Protein AF-A0A6J8D8N9-F1 (afdb_monomer_lite)

pLDDT: mean 71.06, std 18.22, range [30.56, 93.94]

InterPro domains:
  IPR036259 MFS transporter superfamily [G3DSA:1.20.1250.20] (2-160)
  IPR036259 MFS transporter superfamily [SSF103473] (4-136)

Structure (mmCIF, N/CA/C/O backbone):
data_AF-A0A6J8D8N9-F1
#
_entry.id   AF-A0A6J8D8N9-F1
#
loop_
_atom_site.group_PDB
_atom_site.id
_atom_site.type_symbol
_atom_site.label_atom_id
_atom_site.label_alt_id
_atom_site.label_comp_id
_atom_site.label_asym_id
_atom_site.label_entity_id
_atom_site.label_seq_id
_atom_site.pdbx_PDB_ins_code
_atom_site.Cartn_x
_atom_site.Cartn_y
_atom_site.Cartn_z
_atom_site.occupancy
_atom_site.B_iso_or_equiv
_atom_site.auth_seq_id
_atom_site.auth_comp_id
_atom_site.auth_asym_id
_atom_site.auth_atom_id
_atom_site.pdbx_PDB_model_num
ATOM 1 N N . MET A 1 1 ? 9.730 8.447 14.580 1.00 50.59 1 MET A N 1
ATOM 2 C CA . MET A 1 1 ? 8.392 8.013 14.097 1.00 50.59 1 MET A CA 1
ATOM 3 C C . MET A 1 1 ? 7.312 9.046 14.442 1.00 50.59 1 MET A C 1
ATOM 5 O O . MET A 1 1 ? 6.136 8.833 14.174 1.00 50.59 1 MET A O 1
ATOM 9 N N . ASP A 1 2 ? 7.723 10.210 14.947 1.00 61.22 2 ASP A N 1
ATOM 10 C CA . ASP A 1 2 ? 6.869 11.123 15.706 1.00 61.22 2 ASP A CA 1
ATOM 11 C C . ASP A 1 2 ? 6.196 12.171 14.816 1.00 61.22 2 ASP A C 1
ATOM 13 O O . ASP A 1 2 ? 5.030 12.490 15.012 1.00 61.22 2 ASP A O 1
ATOM 17 N N . ILE A 1 3 ? 6.872 12.621 13.754 1.00 68.12 3 ILE A N 1
ATOM 18 C CA . ILE A 1 3 ? 6.318 13.588 12.790 1.00 68.12 3 ILE A CA 1
ATOM 19 C C . ILE A 1 3 ? 5.144 12.976 12.012 1.00 68.12 3 ILE A C 1
ATOM 21 O O . ILE A 1 3 ? 4.104 13.609 11.854 1.00 68.12 3 ILE A O 1
ATOM 25 N N . ILE A 1 4 ? 5.282 11.718 11.580 1.00 65.19 4 ILE A N 1
ATOM 26 C CA . ILE A 1 4 ? 4.234 10.988 10.850 1.00 65.19 4 ILE A CA 1
ATOM 27 C C . ILE A 1 4 ? 3.029 10.740 11.764 1.00 65.19 4 ILE A C 1
ATOM 29 O O . ILE A 1 4 ? 1.892 10.939 11.346 1.00 65.19 4 ILE A O 1
ATOM 33 N N . GLY A 1 5 ? 3.272 10.373 13.027 1.00 61.84 5 GLY A N 1
ATOM 34 C CA . GLY A 1 5 ? 2.216 10.178 14.021 1.00 61.84 5 GLY A CA 1
ATOM 35 C C . GLY A 1 5 ? 1.439 11.461 14.328 1.00 61.84 5 GLY A C 1
ATOM 36 O O . GLY A 1 5 ? 0.212 11.434 14.328 1.00 61.84 5 GLY A O 1
ATOM 37 N N . ILE A 1 6 ? 2.132 12.591 14.517 1.00 67.62 6 ILE A N 1
ATOM 38 C CA . ILE A 1 6 ? 1.512 13.906 14.763 1.00 67.62 6 ILE A CA 1
ATOM 39 C C . ILE A 1 6 ? 0.705 14.368 13.546 1.00 67.62 6 ILE A C 1
ATOM 41 O O . ILE A 1 6 ? -0.417 14.848 13.696 1.00 67.62 6 ILE A O 1
ATOM 45 N N . MET A 1 7 ? 1.239 14.183 12.337 1.00 64.00 7 MET A N 1
ATOM 46 C CA . MET A 1 7 ? 0.555 14.557 11.101 1.00 64.00 7 MET A CA 1
ATOM 47 C C . MET A 1 7 ? -0.709 13.711 10.889 1.00 64.00 7 MET A C 1
ATOM 49 O O . MET A 1 7 ? -1.776 14.255 10.621 1.00 64.00 7 MET A O 1
ATOM 53 N N . VAL A 1 8 ? -0.632 12.393 11.096 1.00 63.84 8 VAL A N 1
ATOM 54 C CA . VAL A 1 8 ? -1.793 11.490 11.020 1.00 63.84 8 VAL A CA 1
ATOM 55 C C . VAL A 1 8 ? -2.826 11.812 12.093 1.00 63.84 8 VAL A C 1
ATOM 57 O O . VAL A 1 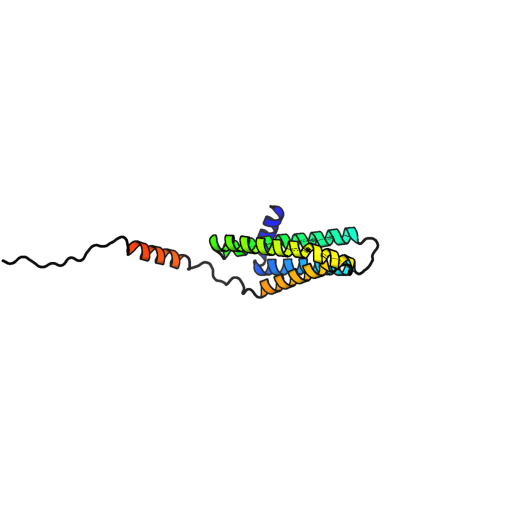8 ? -4.016 11.826 11.793 1.00 63.84 8 VAL A O 1
ATOM 60 N N . TRP A 1 9 ? -2.391 12.102 13.321 1.00 64.06 9 TRP A N 1
ATOM 61 C CA . TRP A 1 9 ? -3.278 12.523 14.402 1.00 64.06 9 TRP A CA 1
ATOM 62 C C . TRP A 1 9 ? -4.019 13.814 14.038 1.00 64.06 9 TRP A C 1
ATOM 64 O O . TRP A 1 9 ? -5.238 13.882 14.175 1.00 64.06 9 TRP A O 1
ATOM 74 N N . TYR A 1 10 ? -3.312 14.797 13.476 1.00 64.75 10 TYR A N 1
ATOM 75 C CA . TYR A 1 10 ? -3.898 16.057 13.024 1.00 64.75 10 TYR A CA 1
ATOM 76 C C . TYR A 1 10 ? -4.898 15.859 11.870 1.00 64.75 10 TYR A C 1
ATOM 78 O O . TYR A 1 10 ? -6.018 16.366 11.925 1.00 64.75 10 TYR A O 1
ATOM 86 N N . LEU A 1 11 ? -4.542 15.058 10.858 1.00 59.59 11 LEU A N 1
ATOM 87 C CA . LEU A 1 11 ? -5.437 14.721 9.745 1.00 59.59 11 LEU A CA 1
ATOM 88 C C . LEU A 1 11 ? -6.681 13.959 10.224 1.00 59.59 11 LEU A C 1
ATOM 90 O O . LEU A 1 11 ? -7.797 14.282 9.815 1.00 59.59 11 LEU A O 1
ATOM 94 N N . ALA A 1 12 ? -6.508 12.979 11.114 1.00 58.47 12 ALA A N 1
ATOM 95 C CA . ALA A 1 12 ? -7.597 12.184 11.678 1.00 58.47 12 ALA A CA 1
ATOM 96 C C . ALA A 1 12 ? -8.604 13.029 12.472 1.00 58.47 12 ALA A C 1
ATOM 98 O O . ALA A 1 12 ? -9.785 12.676 12.507 1.00 58.47 12 ALA A O 1
ATOM 99 N N . ASN A 1 13 ? -8.154 14.140 13.063 1.00 59.53 13 ASN A N 1
ATOM 100 C CA . ASN A 1 13 ? -8.984 15.025 13.875 1.00 59.53 13 ASN A CA 1
ATOM 101 C C . ASN A 1 13 ? -9.851 15.991 13.041 1.00 59.53 13 ASN A C 1
ATOM 103 O O . ASN A 1 13 ? -10.897 16.422 13.516 1.00 59.53 13 ASN A O 1
ATOM 107 N N . CYS A 1 14 ? -9.464 16.310 11.797 1.00 53.84 14 CYS A N 1
ATOM 108 C CA . CYS A 1 14 ? -10.190 17.279 10.956 1.00 53.84 14 CYS A CA 1
ATOM 109 C C . CYS A 1 14 ? -11.274 16.670 10.048 1.00 53.84 14 CYS A C 1
ATOM 111 O O . CYS A 1 14 ? -12.233 17.362 9.718 1.00 53.84 14 CYS A O 1
ATOM 113 N N . LEU A 1 15 ? -11.134 15.415 9.599 1.00 53.22 15 LEU A N 1
ATOM 114 C CA . LEU A 1 15 ? -11.933 14.883 8.473 1.00 53.22 15 LEU A CA 1
ATOM 115 C C . LEU A 1 15 ? -12.604 13.520 8.726 1.00 53.22 15 LEU A C 1
ATOM 117 O O . LEU A 1 15 ? -13.233 12.965 7.830 1.00 53.22 15 LEU A O 1
ATOM 121 N N . GLY A 1 16 ? -12.512 12.981 9.944 1.00 61.28 16 GLY A N 1
ATOM 122 C CA . GLY A 1 16 ? -13.022 11.647 10.263 1.00 61.28 16 GLY A CA 1
ATOM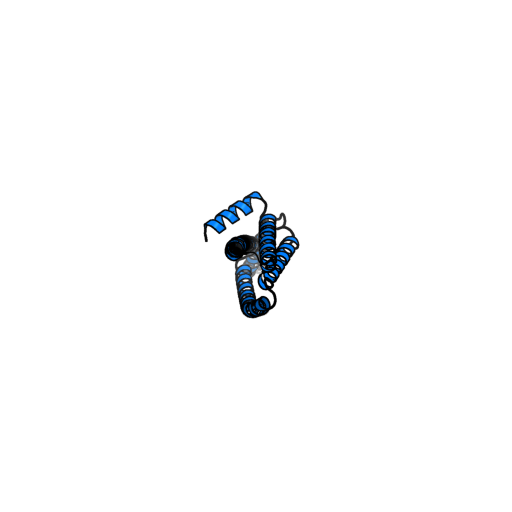 123 C C . GLY A 1 16 ? -12.049 10.535 9.848 1.00 61.28 16 GLY A C 1
ATOM 124 O O . GLY A 1 16 ? -11.517 10.499 8.739 1.00 61.28 16 GLY A O 1
ATOM 125 N N . ARG A 1 17 ? -11.809 9.589 10.766 1.00 64.94 17 ARG A N 1
ATOM 126 C CA . ARG A 1 17 ? -10.729 8.578 10.689 1.00 64.94 17 ARG A CA 1
ATOM 127 C C . ARG A 1 17 ? -10.780 7.624 9.491 1.00 64.94 17 ARG A C 1
ATOM 129 O O . ARG A 1 17 ? -9.743 7.099 9.081 1.00 64.94 17 ARG A O 1
ATOM 136 N N . LYS A 1 18 ? -11.962 7.380 8.924 1.00 68.81 18 LYS A N 1
ATOM 137 C CA . LYS A 1 18 ? -12.122 6.506 7.751 1.00 68.81 18 LYS A CA 1
ATOM 138 C C . LYS A 1 18 ? -11.792 7.221 6.448 1.00 68.81 18 LYS A C 1
ATOM 140 O O . LYS A 1 18 ? -11.078 6.668 5.616 1.00 68.81 18 LYS A O 1
ATOM 145 N N . TRP A 1 19 ? -12.275 8.453 6.301 1.00 69.38 19 TRP A N 1
ATOM 146 C CA . TRP A 1 19 ? -12.052 9.265 5.109 1.00 69.38 19 TRP A CA 1
ATOM 147 C C . TRP A 1 19 ? -10.576 9.592 4.931 1.00 69.38 19 TRP A C 1
ATOM 149 O O . TRP A 1 19 ? -10.064 9.475 3.824 1.00 69.38 19 TRP A O 1
ATOM 159 N N . THR A 1 20 ? -9.853 9.880 6.013 1.00 78.56 20 THR A N 1
ATOM 160 C CA . THR A 1 20 ? -8.402 10.093 5.938 1.00 78.56 20 THR A CA 1
ATOM 161 C C . THR A 1 20 ? -7.656 8.850 5.476 1.00 78.56 20 THR A C 1
ATOM 163 O O . THR A 1 20 ? -6.829 8.935 4.574 1.00 78.56 20 THR A O 1
ATOM 166 N N . THR A 1 21 ? -7.980 7.684 6.033 1.00 78.62 21 THR A N 1
ATOM 167 C CA . THR A 1 21 ? -7.339 6.417 5.653 1.00 78.62 21 THR A CA 1
ATOM 168 C C . THR A 1 21 ? -7.632 6.055 4.193 1.00 78.62 21 THR A C 1
ATOM 170 O O . THR A 1 21 ? -6.725 5.675 3.456 1.00 78.62 21 THR A O 1
ATOM 173 N N . PHE A 1 22 ? -8.878 6.231 3.745 1.00 83.69 22 PHE A N 1
ATOM 174 C CA . PHE A 1 22 ? -9.273 6.003 2.355 1.00 83.69 22 PHE A CA 1
ATOM 175 C C . PHE A 1 22 ? -8.553 6.946 1.382 1.00 83.69 22 PHE A C 1
ATOM 177 O O . PHE A 1 22 ? -7.977 6.490 0.395 1.00 83.69 22 PHE A O 1
ATOM 184 N N . MET A 1 23 ? -8.518 8.246 1.688 1.00 83.56 23 MET A N 1
ATOM 185 C CA . MET A 1 23 ? -7.848 9.247 0.854 1.00 83.56 23 MET A CA 1
ATOM 186 C C . MET A 1 23 ? -6.338 9.000 0.775 1.00 83.56 23 MET A C 1
ATOM 188 O O . MET A 1 23 ? -5.764 9.099 -0.304 1.00 83.56 23 MET A O 1
ATOM 192 N N . LEU A 1 24 ? -5.696 8.608 1.881 1.00 84.38 24 LEU A N 1
ATOM 193 C CA . LEU A 1 24 ? -4.267 8.279 1.898 1.00 84.38 24 LEU A CA 1
ATOM 194 C C . LEU A 1 24 ? -3.937 7.073 1.009 1.00 84.38 24 LEU A C 1
ATOM 196 O O . LEU A 1 24 ? -2.950 7.116 0.275 1.00 84.38 24 LEU A O 1
ATOM 200 N N . PHE A 1 25 ? -4.759 6.017 1.032 1.00 85.88 25 PHE A N 1
ATOM 201 C CA . PHE A 1 25 ? -4.551 4.856 0.161 1.00 85.88 25 PHE A CA 1
ATOM 202 C C . PHE A 1 25 ? -4.861 5.152 -1.308 1.00 85.88 25 PHE A C 1
ATOM 204 O O . PHE A 1 25 ? -4.142 4.662 -2.176 1.00 85.88 25 PHE A O 1
ATOM 211 N N . LEU A 1 26 ? -5.862 5.988 -1.605 1.00 88.88 26 LEU A N 1
ATOM 212 C CA . LEU A 1 26 ? -6.124 6.434 -2.976 1.00 88.88 26 LEU A CA 1
ATOM 213 C C . LEU A 1 26 ? -4.984 7.293 -3.530 1.00 88.88 26 LEU A C 1
ATOM 215 O O . LEU A 1 26 ? -4.514 7.040 -4.637 1.00 88.88 26 LEU A O 1
ATOM 219 N N . ILE A 1 27 ? -4.506 8.275 -2.762 1.00 89.19 27 ILE A N 1
ATOM 220 C CA . ILE A 1 27 ? -3.400 9.147 -3.176 1.00 89.19 27 ILE A CA 1
ATOM 221 C C . ILE A 1 27 ? -2.126 8.312 -3.351 1.00 89.19 27 ILE A C 1
ATOM 223 O O . ILE A 1 27 ? -1.510 8.355 -4.415 1.00 89.19 27 ILE A O 1
ATOM 227 N N . GLY A 1 28 ? -1.777 7.475 -2.368 1.00 88.81 28 GLY A N 1
ATOM 228 C CA . GLY A 1 28 ? -0.609 6.592 -2.435 1.00 88.81 28 GLY A CA 1
ATOM 229 C C . GLY A 1 28 ? -0.672 5.585 -3.589 1.00 88.81 28 GLY A C 1
ATOM 230 O O . GLY A 1 28 ? 0.335 5.369 -4.269 1.00 88.81 28 GLY A O 1
ATOM 231 N N . GLY A 1 29 ? -1.856 5.019 -3.845 1.00 88.94 29 GLY A N 1
ATOM 232 C CA . GLY A 1 29 ? -2.118 4.119 -4.967 1.00 88.94 29 GLY A CA 1
ATOM 233 C C . GLY A 1 29 ? -2.011 4.822 -6.319 1.00 88.94 29 GLY A C 1
AT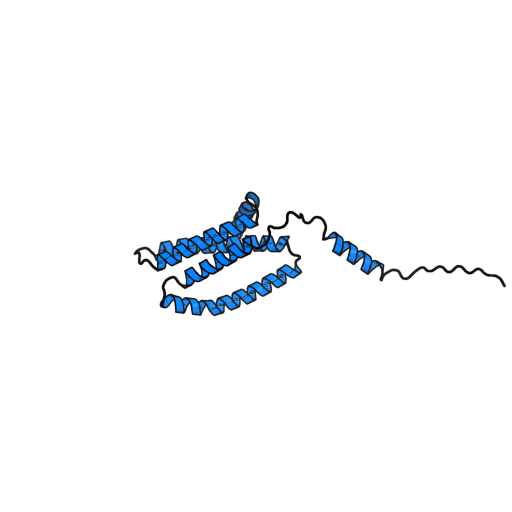OM 234 O O . GLY A 1 29 ? -1.364 4.297 -7.221 1.00 88.94 29 GLY A O 1
ATOM 235 N N . SER A 1 30 ? -2.557 6.036 -6.451 1.00 88.81 30 SER A N 1
ATOM 236 C CA . SER A 1 30 ? -2.444 6.826 -7.684 1.00 88.81 30 SER A CA 1
ATOM 237 C C . SER A 1 30 ? -0.991 7.185 -8.009 1.00 88.81 30 SER A C 1
ATOM 239 O O . SER A 1 30 ? -0.566 7.009 -9.146 1.00 88.81 30 SER A O 1
ATOM 241 N N . MET A 1 31 ? -0.196 7.576 -7.006 1.00 87.31 31 MET A N 1
ATOM 242 C CA . MET A 1 31 ? 1.242 7.825 -7.165 1.00 87.31 31 MET A CA 1
ATOM 243 C C . MET A 1 31 ? 1.990 6.548 -7.578 1.00 87.31 31 MET A C 1
ATOM 245 O O . MET A 1 31 ? 2.868 6.599 -8.434 1.00 87.31 31 MET A O 1
ATOM 249 N N . GLY A 1 32 ? 1.611 5.387 -7.030 1.00 85.81 32 GLY A N 1
ATOM 250 C CA . GLY A 1 32 ? 2.175 4.091 -7.423 1.00 85.81 32 GLY A CA 1
ATOM 251 C C . GLY A 1 32 ? 1.861 3.698 -8.873 1.00 85.81 32 GLY A C 1
ATOM 252 O O . GLY A 1 32 ? 2.741 3.197 -9.569 1.00 85.81 32 GLY A O 1
ATOM 253 N N . ILE A 1 33 ? 0.642 3.977 -9.356 1.00 88.19 33 ILE A N 1
ATOM 254 C CA . ILE A 1 33 ? 0.273 3.785 -10.771 1.00 88.19 33 ILE A CA 1
ATOM 255 C C . ILE A 1 33 ? 1.088 4.714 -11.669 1.00 88.19 33 ILE A C 1
ATOM 257 O O . ILE A 1 33 ? 1.606 4.263 -12.686 1.00 88.19 33 ILE A O 1
ATOM 261 N N . VAL A 1 34 ? 1.228 5.988 -11.294 1.00 87.50 34 VAL A N 1
ATOM 262 C CA . VAL A 1 34 ? 2.018 6.965 -12.057 1.00 87.50 34 VAL A CA 1
ATOM 263 C C . VAL A 1 34 ? 3.464 6.490 -12.205 1.00 87.50 34 VAL A C 1
ATOM 265 O O . VAL A 1 34 ? 3.979 6.485 -13.317 1.00 87.50 34 VAL A O 1
ATOM 268 N N . VAL A 1 35 ? 4.087 5.994 -11.130 1.00 86.31 35 VAL A N 1
ATOM 269 C CA . VAL A 1 35 ? 5.428 5.384 -11.194 1.00 86.31 35 VAL A CA 1
ATOM 270 C C . VAL A 1 35 ? 5.452 4.167 -12.118 1.00 86.31 35 VAL A C 1
ATOM 272 O O . VAL A 1 35 ? 6.370 4.037 -12.924 1.00 86.31 35 VAL A O 1
ATOM 275 N N . GLY A 1 36 ? 4.440 3.299 -12.039 1.00 84.69 36 GLY A N 1
ATOM 276 C CA . GLY A 1 36 ? 4.310 2.149 -12.934 1.00 84.69 36 GLY A CA 1
ATOM 277 C C . GLY A 1 36 ? 4.265 2.555 -14.409 1.00 84.69 36 GLY A C 1
ATOM 278 O O . GLY A 1 36 ? 4.961 1.954 -15.215 1.00 84.69 36 GLY A O 1
ATOM 279 N N . ILE A 1 37 ? 3.513 3.604 -14.756 1.00 83.44 37 ILE A N 1
ATOM 280 C CA . ILE A 1 37 ? 3.408 4.123 -16.130 1.00 83.44 37 ILE A CA 1
ATOM 281 C C . ILE A 1 37 ? 4.713 4.791 -16.576 1.00 83.44 37 ILE A C 1
ATOM 283 O O . ILE A 1 37 ? 5.136 4.588 -17.709 1.00 83.44 37 ILE A O 1
ATOM 287 N N . ILE A 1 38 ? 5.373 5.558 -15.702 1.00 83.62 38 ILE A N 1
ATOM 288 C CA . ILE A 1 38 ? 6.664 6.194 -16.011 1.00 83.62 38 ILE A CA 1
ATOM 289 C C . ILE A 1 38 ? 7.730 5.134 -16.312 1.00 83.62 38 ILE A C 1
ATOM 291 O O . ILE A 1 38 ? 8.527 5.331 -17.216 1.00 83.62 38 ILE A O 1
ATOM 295 N N . GLN A 1 39 ? 7.709 3.985 -15.630 1.00 79.12 39 GLN A N 1
ATOM 296 C CA . GLN A 1 39 ? 8.622 2.873 -15.931 1.00 79.12 39 GLN A CA 1
ATOM 297 C C . GLN A 1 39 ? 8.395 2.262 -17.329 1.00 79.12 39 GLN A C 1
ATOM 299 O O . GLN A 1 39 ? 9.326 1.700 -17.893 1.00 79.12 39 GLN A O 1
ATOM 304 N N . PHE A 1 40 ? 7.196 2.394 -17.913 1.00 76.56 40 PHE A N 1
ATOM 305 C CA . PHE A 1 40 ? 6.913 1.951 -19.287 1.00 76.56 40 PHE A CA 1
ATOM 306 C C . PHE A 1 40 ? 7.336 2.963 -20.362 1.00 76.56 40 PHE A C 1
ATOM 308 O O . PHE A 1 40 ? 7.436 2.594 -21.533 1.00 76.56 40 PHE A O 1
ATOM 315 N N . ILE A 1 41 ? 7.540 4.233 -20.004 1.00 77.56 41 ILE A N 1
ATOM 316 C CA . ILE A 1 41 ? 7.908 5.293 -20.946 1.00 77.56 41 ILE A CA 1
ATOM 317 C C . ILE A 1 41 ? 9.364 5.668 -20.676 1.00 77.56 41 ILE A C 1
ATOM 319 O O . ILE A 1 41 ? 9.675 6.317 -19.682 1.00 77.56 41 ILE A O 1
ATOM 323 N N . ASP A 1 42 ? 10.262 5.270 -21.572 1.00 66.31 42 ASP A N 1
ATOM 324 C CA . ASP A 1 42 ? 11.694 5.524 -21.423 1.00 66.31 42 ASP A CA 1
ATOM 325 C C . ASP A 1 42 ? 12.004 7.028 -21.585 1.00 66.31 42 ASP A C 1
ATOM 327 O O . ASP A 1 42 ? 12.150 7.546 -22.693 1.00 66.31 42 ASP A O 1
ATOM 331 N N . LEU A 1 43 ? 12.027 7.757 -20.463 1.00 67.62 43 LEU A N 1
ATOM 332 C CA . LEU A 1 43 ? 12.469 9.152 -20.364 1.00 67.62 43 LEU A CA 1
ATOM 333 C C . LEU A 1 43 ? 13.861 9.231 -19.721 1.00 67.62 43 LEU A C 1
ATOM 335 O O . LEU A 1 43 ? 14.191 8.470 -18.813 1.00 67.62 43 LEU A O 1
ATOM 339 N N . SER A 1 44 ? 14.653 10.213 -20.159 1.00 65.38 44 SER A N 1
ATOM 340 C CA . SER A 1 44 ? 16.071 10.366 -19.797 1.00 65.38 44 SER A CA 1
ATOM 341 C C . SER A 1 44 ? 16.340 10.705 -18.316 1.00 65.38 44 SER A C 1
ATOM 343 O O . SER A 1 44 ? 17.439 10.432 -17.849 1.00 65.38 44 SER A O 1
ATOM 345 N N . ASP A 1 45 ? 15.356 11.239 -17.576 1.00 73.25 45 ASP A N 1
ATOM 346 C CA . ASP A 1 45 ? 15.449 11.630 -16.149 1.00 73.25 45 ASP A CA 1
ATOM 347 C C . ASP A 1 45 ? 14.496 10.808 -15.249 1.00 73.25 45 ASP A C 1
ATOM 349 O O . ASP A 1 45 ? 13.838 11.321 -14.340 1.00 73.25 45 ASP A O 1
ATOM 353 N N . LYS A 1 46 ? 14.348 9.508 -15.531 1.00 75.56 46 LYS A N 1
ATOM 354 C CA . LYS A 1 46 ? 13.358 8.651 -14.853 1.00 75.56 46 LYS A CA 1
ATOM 355 C C . LYS A 1 46 ? 13.674 8.352 -13.384 1.00 75.56 46 LYS A C 1
ATOM 357 O O . LYS A 1 46 ? 12.753 8.322 -12.571 1.00 75.56 46 LYS A O 1
ATOM 362 N N . ASP A 1 47 ? 14.941 8.170 -13.015 1.00 81.31 47 ASP A N 1
ATOM 363 C CA . ASP A 1 47 ? 15.305 7.605 -11.704 1.00 81.31 47 ASP A CA 1
ATOM 364 C C . ASP A 1 47 ? 15.009 8.544 -10.525 1.00 81.31 47 ASP A C 1
ATOM 366 O O . ASP A 1 47 ? 14.499 8.108 -9.489 1.00 81.31 47 ASP A O 1
ATOM 370 N N . GLU A 1 48 ? 15.277 9.843 -10.677 1.00 84.81 48 GLU A N 1
ATOM 371 C CA . GLU A 1 48 ? 15.035 10.827 -9.615 1.00 84.81 48 GLU A CA 1
ATOM 372 C C . GLU A 1 48 ? 13.533 11.032 -9.377 1.00 84.81 48 GLU A C 1
ATOM 374 O O . GLU A 1 48 ? 13.063 11.005 -8.234 1.00 84.81 48 GLU A O 1
ATOM 379 N N . LEU A 1 49 ? 12.759 11.140 -10.462 1.00 83.81 49 LEU A N 1
ATOM 380 C CA . LEU A 1 49 ? 11.303 11.255 -10.409 1.00 83.81 49 LEU A CA 1
ATOM 381 C C . LEU A 1 49 ? 10.672 9.993 -9.811 1.00 83.81 49 LEU A C 1
ATOM 383 O O . LEU A 1 49 ? 9.859 10.087 -8.889 1.00 83.81 49 LEU A O 1
ATOM 387 N N . VAL A 1 50 ? 11.075 8.807 -10.278 1.00 85.94 50 VAL A N 1
ATOM 388 C CA . VAL A 1 50 ? 10.587 7.521 -9.759 1.00 85.94 50 VAL A CA 1
ATOM 389 C C . VAL A 1 50 ? 10.875 7.397 -8.268 1.00 85.94 50 VAL A C 1
ATOM 391 O O . VAL A 1 50 ? 9.977 7.026 -7.512 1.00 85.94 50 VAL A O 1
ATOM 394 N N . ASN A 1 51 ? 12.079 7.749 -7.813 1.00 87.69 51 ASN A N 1
ATOM 395 C CA . ASN A 1 51 ? 12.422 7.674 -6.397 1.00 87.69 51 ASN A CA 1
ATOM 396 C C . ASN A 1 51 ? 11.598 8.663 -5.552 1.00 87.69 51 ASN A C 1
ATOM 398 O O . ASN A 1 51 ? 11.076 8.288 -4.499 1.00 87.69 51 ASN A O 1
ATOM 402 N N . GLY A 1 52 ? 11.405 9.897 -6.030 1.00 89.62 52 GLY A N 1
ATOM 403 C CA . GLY A 1 52 ? 10.570 10.898 -5.363 1.00 89.62 52 GLY A CA 1
ATOM 404 C C . GLY A 1 52 ? 9.117 10.440 -5.194 1.00 89.62 52 GLY A C 1
ATOM 405 O O . GLY A 1 52 ? 8.578 10.444 -4.083 1.00 89.62 52 GLY A O 1
ATOM 406 N N . PHE A 1 53 ? 8.494 9.963 -6.274 1.00 87.75 53 PHE A N 1
ATOM 407 C CA . PHE A 1 53 ? 7.116 9.466 -6.242 1.00 87.75 53 PHE A CA 1
ATOM 408 C C . PHE A 1 53 ? 6.971 8.146 -5.465 1.00 87.75 53 PHE A C 1
ATOM 410 O O . PHE A 1 53 ? 5.994 7.964 -4.732 1.00 87.75 53 PHE A O 1
ATOM 417 N N . ALA A 1 54 ? 7.949 7.240 -5.550 1.00 88.50 54 ALA A N 1
ATOM 418 C CA . ALA A 1 54 ? 7.958 5.999 -4.775 1.00 88.50 54 ALA A CA 1
ATOM 419 C C . ALA A 1 54 ? 8.048 6.276 -3.267 1.00 88.50 54 ALA A C 1
ATOM 421 O O . ALA A 1 54 ? 7.330 5.659 -2.473 1.00 88.50 54 ALA A O 1
ATOM 422 N N . LEU A 1 55 ? 8.878 7.241 -2.860 1.00 90.44 55 LEU A N 1
ATOM 423 C CA . LEU A 1 55 ? 8.958 7.689 -1.471 1.00 90.44 55 LEU A CA 1
ATOM 424 C C . LEU A 1 55 ? 7.646 8.331 -1.016 1.00 90.44 55 LEU A C 1
ATOM 426 O O . LEU A 1 55 ? 7.160 7.995 0.064 1.00 90.44 55 LEU A O 1
ATOM 430 N N . ALA A 1 56 ? 7.030 9.179 -1.843 1.00 89.62 56 ALA A N 1
ATOM 431 C CA . ALA A 1 56 ? 5.727 9.767 -1.537 1.00 89.62 56 ALA A CA 1
ATOM 432 C C . ALA A 1 56 ? 4.649 8.690 -1.304 1.00 89.62 56 ALA A C 1
ATOM 434 O O . ALA A 1 56 ? 3.915 8.749 -0.312 1.00 89.62 56 ALA A O 1
ATOM 435 N N . SER A 1 57 ? 4.602 7.654 -2.151 1.00 88.94 57 SER A N 1
ATOM 436 C CA . SER A 1 57 ? 3.697 6.512 -1.968 1.00 88.94 57 SER A CA 1
ATOM 437 C C . SER A 1 57 ? 3.992 5.760 -0.662 1.00 88.94 57 SER A C 1
ATOM 439 O O . SER A 1 57 ? 3.088 5.562 0.153 1.00 88.94 57 SER A O 1
ATOM 441 N N . LYS A 1 58 ? 5.264 5.440 -0.375 1.00 87.38 58 LYS A N 1
ATOM 442 C CA . LYS A 1 58 ? 5.692 4.771 0.871 1.00 87.38 58 LYS A CA 1
ATOM 443 C C . LYS A 1 58 ? 5.286 5.549 2.129 1.00 87.38 58 LYS A C 1
ATOM 445 O O . LYS A 1 58 ? 4.878 4.943 3.124 1.00 87.38 58 LYS A O 1
ATOM 450 N N . LEU A 1 59 ? 5.372 6.880 2.095 1.00 87.31 59 LEU A N 1
ATOM 451 C CA . LEU A 1 59 ? 4.938 7.747 3.194 1.00 87.31 59 LEU A CA 1
ATOM 452 C C . LEU A 1 59 ? 3.418 7.713 3.390 1.00 87.31 59 LEU A C 1
ATOM 454 O O . LEU A 1 59 ? 2.959 7.662 4.535 1.00 87.31 59 LEU A O 1
ATOM 458 N N . CYS A 1 60 ? 2.645 7.668 2.302 1.00 87.06 60 CYS A N 1
ATOM 459 C CA . CYS A 1 60 ? 1.191 7.504 2.364 1.00 87.06 60 CYS A CA 1
ATOM 460 C C . CYS A 1 60 ? 0.809 6.152 2.986 1.00 87.06 60 CYS A C 1
ATOM 462 O O . CYS A 1 60 ? -0.022 6.114 3.893 1.00 87.06 60 CYS A O 1
ATOM 464 N N . VAL A 1 61 ? 1.470 5.057 2.581 1.00 85.75 61 VAL A N 1
ATOM 465 C CA . VAL A 1 61 ? 1.252 3.712 3.154 1.00 85.75 61 VAL A CA 1
ATOM 466 C C . VAL A 1 61 ? 1.548 3.693 4.652 1.00 85.75 61 VAL A C 1
ATOM 468 O O . VAL A 1 61 ? 0.744 3.201 5.440 1.00 85.75 61 VAL A O 1
ATOM 471 N N . SER A 1 62 ? 2.694 4.248 5.054 1.00 85.06 62 SER A N 1
ATOM 472 C CA . SER A 1 62 ? 3.126 4.303 6.456 1.00 85.06 62 SER A CA 1
ATOM 473 C C . SER A 1 62 ? 2.158 5.113 7.330 1.00 85.06 62 SER A C 1
ATOM 475 O O . SER A 1 62 ? 1.791 4.708 8.438 1.00 85.06 62 SER A O 1
ATOM 477 N N . SER A 1 63 ? 1.684 6.240 6.799 1.00 82.56 63 SER A N 1
ATOM 478 C CA . SER A 1 63 ? 0.674 7.078 7.447 1.00 82.56 63 SER A CA 1
ATOM 479 C C . SER A 1 63 ? -0.662 6.339 7.589 1.00 82.56 63 SER A C 1
ATOM 481 O O . SER A 1 63 ? -1.241 6.315 8.676 1.00 82.56 63 SER A O 1
ATOM 483 N N . GLY A 1 64 ? -1.119 5.666 6.527 1.00 82.31 64 GLY A N 1
ATOM 484 C CA . GLY A 1 64 ? -2.340 4.854 6.537 1.00 82.31 64 GLY A CA 1
ATOM 485 C C . GLY A 1 64 ? -2.264 3.680 7.517 1.00 82.31 64 GLY A C 1
ATOM 486 O O . GLY A 1 64 ? -3.210 3.437 8.265 1.00 82.31 64 GLY A O 1
ATOM 487 N N . TRP A 1 65 ? -1.113 3.006 7.593 1.00 81.31 65 TRP A N 1
ATOM 488 C CA . TRP A 1 65 ? -0.852 1.960 8.584 1.00 81.31 65 TRP A CA 1
ATOM 489 C C . TRP A 1 65 ? -0.997 2.485 10.016 1.00 81.31 65 TRP A C 1
ATOM 491 O O . TRP A 1 65 ? -1.675 1.879 10.843 1.00 81.31 65 TRP A O 1
ATOM 501 N N . SER A 1 66 ? -0.418 3.652 10.300 1.00 80.31 66 SER A N 1
ATOM 502 C CA . SER A 1 66 ? -0.512 4.287 11.619 1.00 80.31 66 SER A CA 1
ATOM 503 C C . SER A 1 66 ? -1.961 4.644 11.981 1.00 80.31 66 SER A C 1
ATOM 505 O O . SER A 1 66 ? -2.403 4.378 13.099 1.00 80.31 66 SER A O 1
ATOM 507 N N . ALA A 1 67 ? -2.737 5.171 11.028 1.00 77.12 67 ALA A N 1
ATOM 508 C CA . ALA A 1 67 ? -4.158 5.465 11.224 1.00 77.12 67 ALA A CA 1
ATOM 509 C C . ALA A 1 67 ? -4.986 4.196 11.513 1.00 77.12 67 ALA A C 1
ATOM 511 O O . ALA A 1 67 ? -5.808 4.185 12.433 1.00 77.12 67 ALA A O 1
ATOM 512 N N . LEU A 1 68 ? -4.728 3.103 10.785 1.00 76.88 68 LEU A N 1
ATOM 513 C CA . LEU A 1 68 ? -5.362 1.797 11.010 1.00 76.88 68 LEU A CA 1
ATOM 514 C C . LEU A 1 68 ? -5.019 1.204 12.382 1.00 76.88 68 LEU A C 1
ATOM 516 O O . LEU A 1 68 ? -5.873 0.590 13.026 1.00 76.88 68 LEU A O 1
ATOM 520 N N . MET A 1 69 ? -3.788 1.399 12.856 1.00 75.00 69 MET A N 1
ATOM 521 C CA . MET A 1 69 ? -3.367 0.957 14.188 1.00 75.00 69 MET A CA 1
ATOM 522 C C . MET A 1 69 ? -4.140 1.692 15.284 1.00 75.00 69 MET A C 1
ATOM 524 O O . MET A 1 69 ? -4.639 1.054 16.212 1.00 75.00 69 MET A O 1
ATOM 528 N N . ILE A 1 70 ? -4.307 3.012 15.143 1.00 75.19 70 ILE A N 1
ATOM 529 C CA . ILE A 1 70 ? -5.130 3.825 16.049 1.00 75.19 70 ILE A CA 1
ATOM 530 C C . ILE A 1 70 ? -6.590 3.351 15.991 1.00 75.19 70 ILE A C 1
ATOM 532 O O . ILE A 1 70 ? -7.207 3.138 17.035 1.00 75.19 70 ILE A O 1
ATOM 536 N N . LEU A 1 71 ? -7.121 3.080 14.791 1.00 70.75 71 LEU A N 1
ATOM 537 C CA . LEU A 1 71 ? -8.455 2.497 14.595 1.00 70.75 71 LEU A CA 1
ATOM 538 C C . LEU A 1 71 ? -8.665 1.187 15.343 1.00 70.75 71 LEU A C 1
ATOM 540 O O . LEU A 1 71 ? -9.623 1.033 16.099 1.00 70.75 71 LEU A O 1
ATOM 544 N N . THR A 1 72 ? -7.713 0.280 15.195 1.00 71.88 72 THR A N 1
ATOM 545 C CA . THR A 1 72 ? -7.731 -1.019 15.860 1.00 71.88 72 THR A CA 1
ATOM 546 C C . THR A 1 72 ? -7.634 -0.870 17.377 1.00 71.88 72 THR A C 1
ATOM 548 O O . THR A 1 72 ? -8.292 -1.599 18.115 1.00 71.88 72 THR A O 1
ATOM 551 N N . SER A 1 73 ? -6.829 0.080 17.859 1.00 70.25 73 SER A N 1
ATOM 552 C CA . SER A 1 73 ? -6.607 0.283 19.291 1.00 70.25 73 SER A CA 1
ATOM 553 C C . SER A 1 73 ? -7.821 0.834 20.039 1.00 70.25 73 SER A C 1
ATOM 555 O O . SER A 1 73 ? -7.967 0.543 21.223 1.00 70.25 73 SER A O 1
ATOM 557 N N . GLU A 1 74 ? -8.685 1.578 19.349 1.00 71.00 74 GLU A N 1
ATOM 558 C CA . GLU A 1 74 ? -9.908 2.142 19.923 1.00 71.00 74 GLU A CA 1
ATOM 559 C C . GLU A 1 74 ? -11.107 1.197 19.813 1.00 71.00 74 GLU A C 1
ATOM 561 O O . GLU A 1 74 ? -11.994 1.239 20.661 1.00 71.00 74 GLU A O 1
ATOM 566 N N . LEU A 1 75 ? -11.142 0.347 18.782 1.00 62.75 75 LEU A N 1
ATOM 567 C CA . LEU A 1 75 ? -12.263 -0.564 18.548 1.00 62.75 75 LEU A CA 1
ATOM 568 C C . LEU A 1 75 ? -12.121 -1.889 19.311 1.00 62.75 75 LEU A C 1
ATOM 570 O O . LEU A 1 75 ? -13.126 -2.518 19.636 1.00 62.75 75 LEU A O 1
ATOM 574 N N . TYR A 1 76 ? -10.889 -2.319 19.605 1.00 60.50 76 TYR A N 1
ATOM 575 C CA . TYR A 1 76 ? -10.633 -3.659 20.126 1.00 60.50 76 TYR A CA 1
ATOM 576 C C . TYR A 1 76 ? -9.838 -3.686 21.447 1.00 60.50 76 TYR A C 1
ATOM 578 O O . TYR A 1 76 ? -8.804 -3.013 21.573 1.00 60.50 76 TYR A O 1
ATOM 586 N N . PRO A 1 77 ? -10.245 -4.537 22.418 1.00 61.22 77 PRO A N 1
ATOM 587 C CA . PRO A 1 77 ? -9.482 -4.782 23.638 1.00 61.22 77 PRO A CA 1
ATOM 588 C C . PRO A 1 77 ? -8.130 -5.440 23.321 1.00 61.22 77 PRO A C 1
ATOM 590 O O . PRO A 1 77 ? -7.946 -6.094 22.292 1.00 61.22 77 PRO A O 1
ATOM 593 N N . THR A 1 78 ? -7.170 -5.287 24.234 1.00 71.25 78 THR A N 1
ATOM 594 C CA . THR A 1 78 ? -5.736 -5.598 24.067 1.00 71.25 78 THR A CA 1
ATOM 595 C C . THR A 1 78 ? -5.441 -7.001 23.513 1.00 71.25 78 THR A C 1
ATOM 597 O O . THR A 1 78 ? -4.455 -7.183 22.802 1.00 71.25 78 THR A O 1
ATOM 600 N N . VAL A 1 79 ? -6.312 -7.980 23.781 1.00 69.44 79 VAL A N 1
ATOM 601 C CA . VAL A 1 79 ? -6.171 -9.375 23.325 1.00 69.44 79 VAL A CA 1
ATOM 602 C C . VAL A 1 79 ? -6.322 -9.507 21.805 1.00 69.44 79 VAL A C 1
ATOM 604 O O . VAL A 1 79 ? -5.491 -10.137 21.155 1.00 69.44 79 VAL A O 1
ATOM 607 N N . VAL A 1 80 ? -7.333 -8.867 21.213 1.00 72.50 80 VAL A N 1
ATOM 608 C CA . VAL A 1 80 ? -7.600 -8.950 19.764 1.00 72.50 80 VAL A CA 1
ATOM 609 C C . VAL A 1 80 ? -6.514 -8.220 18.974 1.00 72.50 80 VAL A C 1
ATOM 611 O O . VAL A 1 80 ? -6.082 -8.678 17.917 1.00 72.50 80 VAL A O 1
ATOM 614 N N . ARG A 1 81 ? -5.994 -7.123 19.534 1.00 78.25 81 ARG A N 1
ATOM 615 C CA . ARG A 1 81 ? -4.877 -6.370 18.955 1.00 78.25 81 ARG A CA 1
ATOM 616 C C . ARG A 1 81 ? -3.620 -7.231 18.806 1.00 78.25 81 ARG A C 1
ATOM 618 O O . ARG A 1 81 ? -2.989 -7.206 17.753 1.00 78.25 81 ARG A O 1
ATOM 625 N N . ASN A 1 82 ? -3.276 -8.012 19.831 1.00 82.12 82 ASN A N 1
ATOM 626 C CA . ASN A 1 82 ? -2.071 -8.844 19.821 1.00 82.12 82 ASN A CA 1
ATOM 627 C C . ASN A 1 82 ? -2.151 -9.962 18.764 1.00 82.12 82 ASN A C 1
ATOM 629 O O . ASN A 1 82 ? -1.181 -10.225 18.055 1.00 82.12 82 ASN A O 1
ATOM 633 N N . ILE A 1 83 ? -3.334 -10.564 18.600 1.00 85.38 83 ILE A N 1
ATOM 634 C CA . ILE A 1 83 ? -3.596 -11.568 17.557 1.00 85.38 83 ILE A CA 1
ATOM 635 C C . ILE A 1 83 ? -3.504 -10.934 16.161 1.00 85.38 83 ILE A C 1
ATOM 637 O O . ILE A 1 83 ? -2.863 -11.498 15.275 1.00 85.38 83 ILE A O 1
ATOM 641 N N . GLY A 1 84 ? -4.066 -9.734 15.976 1.00 83.75 84 GLY A N 1
ATOM 642 C CA . GLY A 1 84 ? -3.974 -8.987 14.717 1.00 83.75 84 GLY A CA 1
ATOM 643 C C . GLY A 1 84 ? -2.529 -8.704 14.294 1.00 83.75 84 GLY A C 1
ATOM 644 O O . GLY A 1 84 ? -2.165 -8.948 13.144 1.00 83.75 84 GLY A O 1
ATOM 645 N N . TYR A 1 85 ? -1.670 -8.280 15.228 1.00 84.25 85 TYR A N 1
ATOM 646 C CA . TYR A 1 85 ? -0.233 -8.130 14.963 1.00 84.25 85 TYR A CA 1
ATOM 647 C C . TYR A 1 85 ? 0.444 -9.454 14.587 1.00 84.25 85 TYR A C 1
ATOM 649 O O . TYR A 1 85 ? 1.314 -9.467 13.714 1.00 84.25 85 TYR A O 1
ATOM 657 N N . GLY A 1 86 ? 0.053 -10.568 15.212 1.00 89.06 86 GLY A N 1
ATOM 658 C CA . GLY A 1 86 ? 0.553 -11.901 14.868 1.00 89.06 86 GLY A CA 1
ATOM 659 C C . GLY A 1 86 ? 0.208 -12.305 13.431 1.00 89.06 86 GLY A C 1
ATOM 660 O O . GLY A 1 86 ? 1.098 -12.683 12.667 1.00 89.06 86 GLY A O 1
ATOM 661 N N . ILE A 1 87 ? -1.059 -12.147 13.034 1.00 88.44 87 ILE A N 1
ATOM 662 C CA . ILE A 1 87 ? -1.530 -12.440 11.669 1.00 88.44 87 ILE A CA 1
ATOM 663 C C . ILE A 1 87 ? -0.838 -11.525 10.658 1.00 88.44 87 ILE A C 1
ATOM 665 O O . ILE A 1 87 ? -0.346 -12.004 9.638 1.00 88.44 87 ILE A O 1
ATOM 669 N N . ASN A 1 88 ? -0.719 -10.230 10.957 1.00 86.44 88 ASN A N 1
ATOM 670 C CA . ASN A 1 88 ? -0.008 -9.297 10.090 1.00 86.44 88 ASN A CA 1
ATOM 671 C C . ASN A 1 88 ? 1.445 -9.729 9.839 1.00 86.44 88 ASN A C 1
ATOM 673 O O . ASN A 1 88 ? 1.904 -9.695 8.703 1.00 86.44 88 ASN A O 1
ATOM 677 N N . ASN A 1 89 ? 2.165 -10.185 10.869 1.00 89.62 89 ASN A N 1
ATOM 678 C CA . ASN A 1 89 ? 3.530 -10.688 10.699 1.00 89.62 89 ASN A CA 1
ATOM 679 C C . ASN A 1 89 ? 3.589 -11.956 9.831 1.00 89.62 89 ASN A C 1
ATOM 681 O O . ASN A 1 89 ? 4.508 -12.108 9.024 1.00 89.62 89 ASN A O 1
ATOM 685 N N . ALA A 1 90 ? 2.612 -12.857 9.960 1.00 93.94 90 ALA A N 1
ATOM 686 C CA . ALA A 1 90 ? 2.519 -14.040 9.105 1.00 93.94 90 ALA A CA 1
ATOM 687 C C . ALA A 1 90 ? 2.263 -13.666 7.631 1.00 93.94 90 ALA A C 1
ATOM 689 O O . ALA A 1 90 ? 2.922 -14.192 6.728 1.00 93.94 90 ALA A O 1
ATOM 690 N N . VAL A 1 91 ? 1.371 -12.700 7.383 1.00 90.88 91 VAL A N 1
ATOM 691 C CA . VAL A 1 91 ? 1.103 -12.163 6.039 1.00 90.88 91 VAL A CA 1
ATOM 692 C C . VAL A 1 91 ? 2.328 -11.429 5.489 1.00 90.88 91 VAL A C 1
ATOM 694 O O . VAL A 1 91 ? 2.693 -11.645 4.337 1.00 90.88 91 VAL A O 1
ATOM 697 N N . ALA A 1 92 ? 3.028 -10.639 6.308 1.00 88.50 92 ALA A N 1
ATOM 698 C CA . ALA A 1 92 ? 4.250 -9.941 5.910 1.00 88.50 92 ALA A CA 1
ATOM 699 C C . ALA A 1 92 ? 5.357 -10.916 5.480 1.00 88.50 92 ALA A C 1
ATOM 701 O O . ALA A 1 92 ? 6.016 -10.688 4.466 1.00 88.50 92 ALA A O 1
ATOM 702 N N . ARG A 1 93 ? 5.527 -12.039 6.193 1.00 91.81 93 ARG A N 1
ATOM 703 C CA . ARG A 1 93 ? 6.448 -13.105 5.763 1.00 91.81 93 ARG A CA 1
ATOM 704 C C . ARG A 1 93 ? 6.033 -13.739 4.442 1.00 91.81 93 ARG A C 1
ATOM 706 O O . ARG A 1 93 ? 6.888 -13.969 3.595 1.00 91.81 93 ARG A O 1
ATOM 713 N N . SER A 1 94 ? 4.740 -13.986 4.258 1.00 92.62 94 SER A N 1
ATOM 714 C CA . SER A 1 94 ? 4.220 -14.519 2.995 1.00 92.62 94 SER A CA 1
ATOM 715 C C . SER A 1 94 ? 4.487 -13.541 1.842 1.00 92.62 94 SER A C 1
ATOM 717 O O . SER A 1 94 ? 4.970 -13.943 0.790 1.00 92.62 94 SER A O 1
ATOM 719 N N . GLY A 1 95 ? 4.292 -12.238 2.069 1.00 87.62 95 GLY A N 1
ATOM 720 C CA . GLY A 1 95 ? 4.646 -11.188 1.112 1.00 87.62 95 GLY A CA 1
ATOM 721 C C . GLY A 1 95 ? 6.144 -11.141 0.797 1.00 87.62 95 GLY A C 1
ATOM 722 O O . GLY A 1 95 ? 6.521 -11.016 -0.364 1.00 87.62 95 GLY A O 1
ATOM 723 N N . ALA A 1 96 ? 7.008 -11.325 1.799 1.00 89.38 96 ALA A N 1
ATOM 724 C CA . ALA A 1 96 ? 8.457 -11.382 1.597 1.00 89.38 96 ALA A CA 1
ATOM 725 C C . ALA A 1 96 ? 8.900 -12.591 0.751 1.00 89.38 96 ALA A C 1
ATOM 727 O O . ALA A 1 96 ? 9.869 -12.483 0.005 1.00 89.38 96 ALA A O 1
ATOM 728 N N . MET A 1 97 ? 8.183 -13.720 0.816 1.00 92.69 97 MET A N 1
ATOM 729 C CA . MET A 1 97 ? 8.426 -14.872 -0.066 1.00 92.69 97 MET A CA 1
ATOM 730 C C . MET A 1 97 ? 8.010 -14.599 -1.518 1.00 92.69 97 MET A C 1
ATOM 732 O O . MET A 1 97 ? 8.650 -15.093 -2.444 1.00 92.69 97 MET A O 1
ATOM 736 N N . VAL A 1 98 ? 6.964 -13.793 -1.724 1.00 89.31 98 VAL A N 1
ATOM 737 C CA . VAL A 1 98 ? 6.481 -13.395 -3.058 1.00 89.31 98 VAL A CA 1
ATOM 738 C C . VAL A 1 98 ? 7.332 -12.268 -3.663 1.00 89.31 98 VAL A C 1
ATOM 740 O O . VAL A 1 98 ? 7.455 -12.177 -4.882 1.00 89.31 98 VAL A O 1
ATOM 743 N N . ALA A 1 99 ? 7.981 -11.445 -2.835 1.00 86.88 99 ALA A N 1
ATOM 744 C CA . ALA A 1 99 ? 8.818 -10.326 -3.272 1.00 86.88 99 ALA A CA 1
ATOM 745 C C . ALA A 1 99 ? 9.871 -10.684 -4.348 1.00 86.88 99 ALA A C 1
ATOM 747 O O . ALA A 1 99 ? 9.881 -10.013 -5.381 1.00 86.88 99 ALA A O 1
ATOM 748 N N . PRO A 1 100 ? 10.718 -11.727 -4.202 1.00 89.12 100 PRO A N 1
ATOM 749 C CA . PRO A 1 100 ? 11.693 -12.068 -5.239 1.00 89.12 100 PRO A CA 1
ATOM 750 C C . PRO A 1 100 ? 11.033 -12.505 -6.553 1.00 89.12 100 PRO A C 1
ATOM 752 O O . PRO A 1 100 ? 11.547 -12.188 -7.618 1.00 89.12 100 PRO A O 1
ATOM 755 N N . GLN A 1 101 ? 9.876 -13.177 -6.503 1.00 86.88 101 GLN A N 1
ATOM 756 C CA . GLN A 1 101 ? 9.143 -13.583 -7.709 1.00 86.88 101 GLN A CA 1
ATOM 757 C C . GLN A 1 101 ? 8.662 -12.369 -8.513 1.00 86.88 101 GLN A C 1
ATOM 759 O O . GLN A 1 101 ? 8.746 -12.369 -9.739 1.00 86.88 101 GLN A O 1
ATOM 764 N N . LEU A 1 102 ? 8.206 -11.316 -7.827 1.00 85.12 102 LEU A N 1
ATOM 765 C CA . LEU A 1 102 ? 7.824 -10.056 -8.468 1.00 85.12 102 LEU A CA 1
ATOM 766 C C . LEU A 1 102 ? 9.027 -9.350 -9.104 1.00 85.12 102 LEU A C 1
ATOM 768 O O . LEU A 1 102 ? 8.907 -8.849 -10.218 1.00 85.12 102 LEU A O 1
ATOM 772 N N . VAL A 1 103 ? 10.194 -9.366 -8.451 1.00 84.69 103 VAL A N 1
ATOM 773 C CA . VAL A 1 103 ? 11.427 -8.781 -9.009 1.00 84.69 103 VAL A CA 1
ATOM 774 C C . VAL A 1 103 ? 11.851 -9.503 -10.293 1.00 84.69 103 VAL A C 1
ATOM 776 O O . VAL A 1 103 ? 12.059 -8.847 -11.311 1.00 84.69 103 VAL A O 1
ATOM 779 N N . PHE A 1 104 ? 11.871 -10.839 -10.296 1.00 85.06 104 PHE A N 1
ATOM 780 C CA . PHE A 1 104 ? 12.152 -11.618 -11.512 1.00 85.06 104 PHE A CA 1
ATOM 781 C C . PHE A 1 104 ? 11.136 -11.361 -12.631 1.00 85.06 104 PHE A C 1
ATOM 783 O O . PHE A 1 104 ? 11.484 -11.353 -13.810 1.00 85.06 104 PHE A O 1
ATOM 790 N N . ALA A 1 105 ? 9.866 -11.149 -12.287 1.00 81.50 105 ALA A N 1
ATOM 791 C CA . ALA A 1 105 ? 8.851 -10.796 -13.271 1.00 81.50 105 ALA A CA 1
ATOM 792 C C . ALA A 1 105 ? 9.043 -9.367 -13.813 1.00 81.50 105 ALA A C 1
ATOM 794 O O . ALA A 1 105 ? 8.787 -9.133 -14.994 1.00 81.50 105 ALA A O 1
ATOM 795 N N . SER A 1 106 ? 9.539 -8.435 -12.990 1.00 79.44 106 SER A N 1
ATOM 796 C CA . SER A 1 106 ? 9.827 -7.066 -13.428 1.00 79.44 106 SER A CA 1
ATOM 797 C C . SER A 1 106 ? 11.007 -6.952 -14.390 1.00 79.44 106 SER A C 1
ATOM 799 O O . SER A 1 106 ? 11.017 -6.031 -15.189 1.00 79.44 106 SER A O 1
ATOM 801 N N . GLU A 1 107 ? 11.937 -7.914 -14.400 1.00 78.62 107 GLU A N 1
ATOM 802 C CA . GLU A 1 107 ? 12.994 -7.977 -15.427 1.00 78.62 107 GLU A CA 1
ATOM 803 C C . GLU A 1 107 ? 12.443 -8.285 -16.830 1.00 78.62 107 GLU A C 1
ATOM 805 O O . GLU A 1 107 ? 13.091 -7.992 -17.831 1.00 78.62 107 GLU A O 1
ATOM 810 N N . LYS A 1 108 ? 11.258 -8.908 -16.923 1.00 78.62 108 LYS A N 1
ATOM 811 C CA . LYS A 1 108 ? 10.592 -9.197 -18.205 1.00 78.62 108 LYS A CA 1
ATOM 812 C C . LYS A 1 108 ? 9.574 -8.134 -18.604 1.00 78.62 108 LYS A C 1
ATOM 814 O O . LYS A 1 108 ? 9.298 -7.986 -19.791 1.00 78.62 108 LYS A O 1
ATOM 819 N N . ILE A 1 109 ? 8.957 -7.478 -17.623 1.00 77.81 109 ILE A N 1
ATOM 820 C CA . ILE A 1 109 ? 7.934 -6.451 -17.815 1.00 77.81 109 ILE A CA 1
ATOM 821 C C . ILE A 1 109 ? 8.247 -5.307 -16.854 1.00 77.81 109 ILE A C 1
ATOM 823 O O . ILE A 1 109 ? 7.955 -5.397 -15.656 1.00 77.81 109 ILE A O 1
ATOM 827 N N . ASP A 1 110 ? 8.809 -4.227 -17.389 1.00 76.94 110 ASP A N 1
ATOM 828 C CA . ASP A 1 110 ? 9.129 -3.038 -16.608 1.00 76.94 110 ASP A CA 1
ATOM 829 C C . ASP A 1 110 ? 7.880 -2.517 -15.877 1.00 76.94 110 ASP A C 1
ATOM 831 O O . ASP A 1 110 ? 6.767 -2.516 -16.400 1.00 76.94 110 ASP A O 1
ATOM 835 N N . GLY A 1 111 ? 8.031 -2.133 -14.608 1.00 74.50 111 GLY A N 1
ATOM 836 C CA . GLY A 1 111 ? 6.932 -1.557 -13.822 1.00 74.50 111 GLY A CA 1
ATOM 837 C C . GLY A 1 111 ? 5.926 -2.547 -13.206 1.00 74.50 111 GLY A C 1
ATOM 838 O O . GLY A 1 111 ? 5.099 -2.124 -12.392 1.00 74.50 111 GLY A O 1
ATOM 839 N N . LEU A 1 112 ? 6.004 -3.856 -13.493 1.00 83.25 112 LEU A N 1
ATOM 840 C CA . LEU A 1 112 ? 5.022 -4.849 -13.013 1.00 83.25 112 LEU A CA 1
ATOM 841 C C . LEU A 1 112 ? 4.900 -4.892 -11.477 1.00 83.25 112 LEU A C 1
ATOM 843 O O . LEU A 1 112 ? 3.795 -4.930 -10.926 1.00 83.25 112 LEU A O 1
ATOM 847 N N . SER A 1 113 ? 6.034 -4.832 -10.775 1.00 86.38 113 SER A N 1
ATOM 848 C CA . SER A 1 113 ? 6.076 -4.817 -9.308 1.00 86.38 113 SER A CA 1
ATOM 849 C C . SER A 1 113 ? 5.335 -3.606 -8.740 1.00 86.38 113 SER A C 1
ATOM 851 O O . SER A 1 113 ? 4.505 -3.765 -7.847 1.00 86.38 113 SER A O 1
ATOM 853 N N . TYR A 1 114 ? 5.550 -2.413 -9.300 1.00 84.69 114 TYR A N 1
ATOM 854 C CA . TYR A 1 114 ? 4.877 -1.187 -8.858 1.00 84.69 114 TYR A CA 1
ATOM 855 C C . TYR A 1 114 ? 3.362 -1.252 -9.074 1.00 84.69 114 TYR A C 1
ATOM 857 O O . TYR A 1 114 ? 2.595 -0.868 -8.188 1.00 84.69 114 TYR A O 1
ATOM 865 N N . LEU A 1 115 ? 2.922 -1.812 -10.205 1.00 87.12 115 LEU A N 1
ATOM 866 C CA . LEU A 1 115 ? 1.500 -1.959 -10.510 1.00 87.12 115 LEU A CA 1
ATOM 867 C C . LEU A 1 115 ? 0.805 -2.950 -9.562 1.00 87.12 115 LEU A C 1
ATOM 869 O O . LEU A 1 115 ? -0.317 -2.698 -9.123 1.00 87.12 115 LEU A O 1
ATOM 873 N N . SER A 1 116 ? 1.486 -4.039 -9.184 1.00 88.75 116 SER A N 1
ATOM 874 C CA . SER A 1 116 ? 0.966 -4.997 -8.199 1.00 88.75 116 SER A CA 1
ATOM 875 C C . SER A 1 116 ? 0.744 -4.350 -6.825 1.00 88.75 116 SER A C 1
ATOM 877 O O . SER A 1 116 ? -0.330 -4.496 -6.237 1.00 88.75 116 SER A O 1
ATOM 879 N N . PHE A 1 117 ? 1.703 -3.545 -6.354 1.00 87.94 117 PHE A N 1
ATOM 880 C CA . PHE A 1 117 ? 1.580 -2.789 -5.106 1.00 87.94 117 PHE A CA 1
ATOM 881 C C . PHE A 1 117 ? 0.450 -1.758 -5.160 1.00 87.94 117 PHE A C 1
ATOM 883 O O . PHE A 1 117 ? -0.321 -1.644 -4.204 1.00 87.94 117 PHE A O 1
ATOM 890 N N . ALA A 1 118 ? 0.309 -1.041 -6.277 1.00 90.00 118 ALA A N 1
ATOM 891 C CA . ALA A 1 118 ? -0.809 -0.129 -6.474 1.00 90.00 118 ALA A CA 1
ATOM 892 C C . ALA A 1 118 ? -2.155 -0.873 -6.429 1.00 90.00 118 ALA A C 1
ATOM 894 O O . ALA A 1 118 ? -3.068 -0.441 -5.730 1.00 90.00 118 ALA A O 1
ATOM 895 N N . GLY A 1 119 ? -2.267 -2.035 -7.077 1.00 90.81 119 GLY A N 1
ATOM 896 C CA . GLY A 1 119 ? -3.468 -2.874 -7.016 1.00 90.81 119 GLY A CA 1
ATOM 897 C C . GLY A 1 119 ? -3.840 -3.282 -5.586 1.00 90.81 119 GLY A C 1
ATOM 898 O O . GLY A 1 119 ? -4.998 -3.163 -5.184 1.00 90.81 119 GLY A O 1
ATOM 899 N N . MET A 1 120 ? -2.852 -3.679 -4.778 1.00 89.94 120 MET A N 1
ATOM 900 C CA . MET A 1 120 ? -3.065 -3.994 -3.359 1.00 89.94 120 MET A CA 1
ATOM 901 C C . MET A 1 120 ? -3.503 -2.764 -2.544 1.00 89.94 120 MET A C 1
ATOM 903 O O . MET A 1 120 ? -4.345 -2.893 -1.653 1.00 89.94 120 MET A O 1
ATOM 907 N N . MET A 1 121 ? -2.995 -1.565 -2.862 1.00 89.56 121 MET A N 1
ATOM 908 C CA . MET A 1 121 ? -3.443 -0.305 -2.245 1.00 89.56 121 MET A CA 1
ATOM 909 C C . MET A 1 121 ? -4.916 -0.013 -2.544 1.00 89.56 121 MET A C 1
ATOM 911 O O . MET A 1 121 ? -5.668 0.320 -1.628 1.00 89.56 121 MET A O 1
ATOM 915 N N . PHE A 1 122 ? -5.348 -0.169 -3.799 1.00 90.38 122 PHE A N 1
ATOM 916 C CA . PHE A 1 122 ? -6.750 0.034 -4.176 1.00 90.38 122 PHE A CA 1
ATOM 917 C C . PHE A 1 122 ? -7.666 -0.995 -3.521 1.00 90.38 122 PHE A C 1
ATOM 919 O O . PHE A 1 122 ? -8.717 -0.625 -3.002 1.00 90.38 122 PHE A O 1
ATOM 926 N N . LEU A 1 123 ? -7.252 -2.264 -3.467 1.00 90.62 123 LEU A N 1
ATOM 927 C CA . LEU A 1 123 ? -8.006 -3.296 -2.757 1.00 90.62 123 LEU A CA 1
ATOM 928 C C . LEU A 1 123 ? -8.170 -2.945 -1.270 1.00 90.62 123 LEU A C 1
ATOM 930 O O . LEU A 1 123 ? -9.270 -3.053 -0.733 1.00 90.62 123 LEU A O 1
ATOM 934 N N . SER A 1 124 ? -7.104 -2.461 -0.625 1.00 87.19 124 SER A N 1
ATOM 935 C CA . SER A 1 124 ? -7.158 -1.960 0.753 1.00 87.19 124 SER A CA 1
ATOM 936 C C . SER A 1 124 ? -8.124 -0.777 0.892 1.00 87.19 124 SER A C 1
ATOM 938 O O . SER A 1 124 ? -8.965 -0.770 1.789 1.00 87.19 124 SER A O 1
ATOM 940 N N . ALA A 1 125 ? -8.076 0.193 -0.026 1.00 87.38 125 ALA A N 1
ATOM 941 C CA . ALA A 1 125 ? -8.984 1.340 -0.029 1.00 87.38 125 ALA A CA 1
ATOM 942 C C . ALA A 1 125 ? -10.458 0.906 -0.145 1.00 87.38 125 ALA A C 1
ATOM 944 O O . ALA A 1 125 ? -11.306 1.388 0.606 1.00 87.38 125 ALA A O 1
ATOM 945 N N . VAL A 1 126 ? -10.765 -0.053 -1.024 1.00 87.44 126 VAL A N 1
ATOM 946 C CA . VAL A 1 126 ? -12.115 -0.624 -1.169 1.00 87.44 126 VAL A CA 1
ATOM 947 C C . VAL A 1 126 ? -12.542 -1.364 0.099 1.00 87.44 126 VAL A C 1
ATOM 949 O O . VAL A 1 126 ? -13.676 -1.197 0.549 1.00 87.44 126 VAL A O 1
ATOM 952 N N . LEU A 1 127 ? -11.644 -2.130 0.725 1.00 83.50 127 LEU A N 1
ATOM 953 C CA . LEU A 1 127 ? -11.913 -2.786 2.008 1.00 83.50 127 LEU A CA 1
ATOM 954 C C . LEU A 1 127 ? -12.244 -1.768 3.107 1.00 83.50 127 LEU A C 1
ATOM 956 O O . LEU A 1 127 ? -13.189 -1.975 3.862 1.00 83.50 127 LEU A O 1
ATOM 960 N N . VAL A 1 128 ? -11.522 -0.645 3.167 1.00 79.38 128 VAL A N 1
ATOM 961 C CA . VAL A 1 128 ? -11.778 0.445 4.126 1.00 79.38 128 VAL A CA 1
ATOM 962 C C . VAL A 1 128 ? -13.153 1.085 3.906 1.00 79.38 128 VAL A C 1
ATOM 964 O O . VAL A 1 128 ? -13.811 1.462 4.876 1.00 79.38 128 VAL A O 1
ATOM 967 N N . VAL A 1 129 ? -13.620 1.182 2.657 1.00 78.00 129 VAL A N 1
ATOM 968 C CA . VAL A 1 129 ? -14.983 1.648 2.336 1.00 78.00 129 VAL A CA 1
ATOM 969 C C . VAL A 1 129 ? -16.035 0.606 2.711 1.00 78.00 129 VAL A C 1
ATOM 971 O O . VAL A 1 129 ? -17.080 0.972 3.248 1.00 78.00 129 VAL A O 1
ATOM 974 N N . THR A 1 130 ? 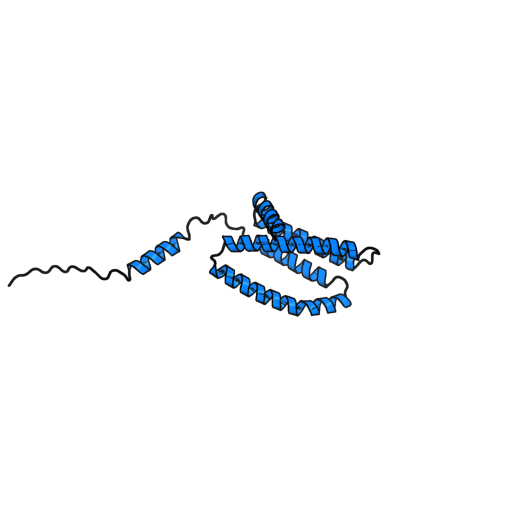-15.742 -0.672 2.455 1.00 76.12 130 THR A N 1
ATOM 975 C CA . THR A 1 130 ? -16.631 -1.817 2.720 1.00 76.12 130 THR A CA 1
ATOM 976 C C . THR A 1 130 ? -16.812 -2.068 4.212 1.00 76.12 130 THR A C 1
ATOM 978 O O . THR A 1 130 ? -17.877 -2.516 4.635 1.00 76.12 130 THR A O 1
ATOM 981 N N . LEU A 1 131 ? -15.808 -1.746 5.034 1.00 64.56 131 LEU A N 1
ATOM 982 C CA . LEU A 1 131 ? -16.001 -1.666 6.475 1.00 64.56 131 LEU A CA 1
ATOM 983 C C . LEU A 1 131 ? -17.076 -0.602 6.745 1.00 64.56 131 LEU A C 1
ATOM 985 O O . LEU A 1 131 ? -16.837 0.562 6.415 1.00 64.56 131 LEU A O 1
ATOM 989 N N . PRO A 1 132 ? -18.240 -0.939 7.336 1.00 54.16 132 PRO A N 1
ATOM 990 C CA . PRO A 1 132 ? -19.228 0.065 7.722 1.00 54.16 132 PRO A CA 1
ATOM 991 C C . PRO A 1 132 ? -18.537 1.130 8.574 1.00 54.16 132 PRO A C 1
ATOM 993 O O . PRO A 1 132 ? -17.602 0.820 9.318 1.00 54.16 132 PRO A O 1
ATOM 996 N N . GLU A 1 133 ? -18.907 2.406 8.387 1.00 50.19 133 GLU A N 1
ATOM 997 C CA . GLU A 1 133 ? -18.321 3.469 9.207 1.00 50.19 133 GLU A CA 1
ATOM 998 C C . GLU A 1 133 ? -18.378 3.071 10.670 1.00 50.19 133 GLU A C 1
ATOM 1000 O O . GLU A 1 133 ? -19.412 2.564 11.106 1.00 50.19 133 GLU A O 1
ATOM 1005 N N . THR A 1 134 ? -17.255 3.271 11.379 1.00 54.28 134 THR A N 1
ATOM 1006 C CA . THR A 1 134 ? -17.175 3.226 12.839 1.00 54.28 134 THR A CA 1
ATOM 1007 C C . THR A 1 134 ? -18.459 3.823 13.358 1.00 54.28 134 THR A C 1
ATOM 1009 O O . THR A 1 134 ? -18.703 5.022 13.210 1.00 54.28 134 THR A O 1
ATOM 1012 N N . ASN A 1 135 ? -19.309 2.908 13.805 1.00 44.16 135 ASN A N 1
ATOM 1013 C CA . ASN A 1 135 ? -20.694 3.133 14.110 1.00 44.16 135 ASN A CA 1
ATOM 1014 C C . ASN A 1 135 ? -20.764 4.384 14.981 1.00 44.16 135 ASN A C 1
ATOM 1016 O O . ASN A 1 135 ? -19.921 4.582 15.857 1.00 44.16 135 ASN A O 1
ATOM 1020 N N . LYS A 1 136 ? -21.776 5.218 14.775 1.00 41.84 136 LYS A N 1
ATOM 1021 C CA . LYS A 1 136 ? -22.143 6.323 15.669 1.00 41.84 136 LYS A CA 1
ATOM 1022 C C . LYS A 1 136 ? -22.555 5.832 17.076 1.00 41.84 136 LYS A C 1
ATOM 1024 O O . LYS A 1 136 ? -23.386 6.441 17.734 1.00 41.84 136 LYS A O 1
ATOM 1029 N N . THR A 1 137 ? -21.991 4.731 17.543 1.00 41.53 137 THR A N 1
ATOM 1030 C CA . THR A 1 137 ? -21.865 4.315 18.927 1.00 41.53 137 THR A CA 1
ATOM 1031 C C . THR A 1 137 ? -20.389 4.550 19.240 1.00 41.53 137 THR A C 1
ATOM 1033 O O . THR A 1 137 ? -19.516 3.740 18.960 1.00 41.53 137 THR A O 1
ATOM 1036 N N . ALA A 1 138 ? -20.017 5.731 19.728 1.00 37.50 138 ALA A N 1
ATOM 1037 C CA . ALA A 1 138 ? -20.025 5.925 21.172 1.00 37.50 138 ALA A CA 1
ATOM 1038 C C . ALA A 1 138 ? -19.807 4.579 21.873 1.00 37.50 138 ALA A C 1
ATOM 1040 O O . ALA A 1 138 ? -20.711 3.749 21.926 1.00 37.50 138 ALA A O 1
ATOM 1041 N N . LEU A 1 139 ? -18.628 4.386 22.448 1.00 42.19 139 LEU A N 1
ATOM 1042 C CA . LEU A 1 139 ? -18.420 3.426 23.522 1.00 42.19 139 LEU A CA 1
ATOM 1043 C C . LEU A 1 139 ? -19.233 3.878 24.761 1.00 42.19 139 LEU A C 1
ATOM 1045 O O . LEU A 1 139 ? -18.682 4.147 25.821 1.00 42.19 139 LEU A O 1
ATOM 1049 N N . LYS A 1 140 ? -20.547 4.053 24.602 1.00 40.94 140 LYS A N 1
ATOM 1050 C CA . LYS A 1 140 ? -21.545 4.005 25.656 1.00 40.94 140 LYS A CA 1
ATOM 1051 C C . LYS A 1 140 ? -22.083 2.571 25.611 1.00 40.94 140 LYS A C 1
ATOM 1053 O O . LYS A 1 140 ? -22.599 2.137 24.588 1.00 40.94 140 LYS A O 1
ATOM 1058 N N . ASP A 1 141 ? -21.885 1.859 26.715 1.00 42.59 141 ASP A N 1
ATOM 1059 C CA . ASP A 1 141 ? -22.695 0.713 27.156 1.00 42.59 141 ASP A CA 1
ATOM 1060 C C . ASP A 1 141 ? -22.361 -0.717 26.696 1.00 42.59 141 ASP A C 1
ATOM 1062 O O . ASP A 1 141 ? -23.255 -1.542 26.543 1.00 42.59 141 ASP A O 1
ATOM 1066 N N . THR A 1 142 ? -21.091 -1.125 26.583 1.00 45.41 142 THR A N 1
ATOM 1067 C CA . THR A 1 142 ? -20.791 -2.587 26.621 1.00 45.41 142 THR A CA 1
ATOM 1068 C C . THR A 1 142 ? -19.711 -3.010 27.614 1.00 45.41 142 THR A C 1
ATOM 1070 O O . THR A 1 142 ? -19.648 -4.181 27.986 1.00 45.41 142 THR A O 1
ATOM 1073 N N . MET A 1 143 ? -18.949 -2.076 28.195 1.00 44.50 143 MET A N 1
ATOM 1074 C CA . MET A 1 143 ? -18.168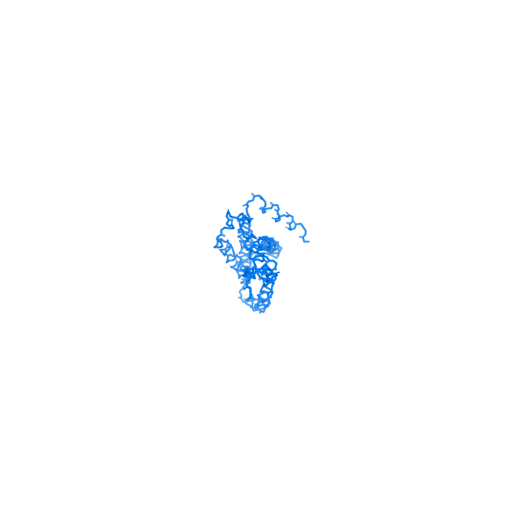 -2.416 29.396 1.00 44.50 143 MET A CA 1
ATOM 1075 C C . MET A 1 143 ? -19.061 -2.735 30.605 1.00 44.50 143 MET A C 1
ATOM 1077 O O . MET A 1 143 ? -18.622 -3.454 31.501 1.00 44.50 143 MET A O 1
ATOM 1081 N N . ASP A 1 144 ? -20.323 -2.295 30.600 1.00 45.09 144 ASP A N 1
ATOM 1082 C CA . ASP A 1 144 ? -21.266 -2.628 31.669 1.00 45.09 144 ASP A CA 1
ATOM 1083 C C . ASP A 1 144 ? -21.720 -4.096 31.640 1.00 45.09 144 ASP A C 1
ATOM 1085 O O . ASP A 1 144 ? -22.062 -4.661 32.676 1.00 45.09 144 ASP A O 1
ATOM 1089 N N . ILE A 1 145 ? -21.632 -4.786 30.497 1.00 50.53 145 ILE A N 1
ATOM 1090 C CA . ILE A 1 145 ? -22.008 -6.206 30.436 1.00 50.53 145 ILE A CA 1
ATOM 1091 C C . ILE A 1 145 ? -20.912 -7.067 31.076 1.00 50.53 145 ILE A C 1
ATOM 1093 O O . ILE A 1 145 ? -21.206 -7.964 31.864 1.00 50.53 145 ILE A O 1
ATOM 1097 N N . THR A 1 146 ? -19.635 -6.760 30.835 1.00 50.03 146 THR A N 1
ATOM 1098 C CA . THR A 1 146 ? -18.530 -7.556 31.397 1.00 50.03 146 THR A CA 1
ATOM 1099 C C . THR A 1 146 ? -18.348 -7.315 32.896 1.00 50.03 146 THR A C 1
ATOM 1101 O O . THR A 1 146 ? -17.999 -8.244 33.626 1.00 50.03 146 THR A O 1
ATOM 1104 N N . ILE A 1 147 ? -18.617 -6.101 33.390 1.00 53.75 147 ILE A N 1
ATOM 1105 C CA . ILE A 1 147 ? -18.552 -5.815 34.831 1.00 53.75 147 ILE A CA 1
ATOM 1106 C C . ILE A 1 147 ? -19.778 -6.398 35.551 1.00 53.75 147 ILE A C 1
ATOM 1108 O O . ILE A 1 147 ? -19.617 -6.974 36.628 1.00 53.75 147 ILE A O 1
ATOM 1112 N N . SER A 1 148 ? -20.970 -6.356 34.945 1.00 47.53 148 SER A N 1
ATOM 1113 C CA . SER A 1 148 ? -22.183 -6.929 35.547 1.00 47.53 148 SER A CA 1
ATOM 1114 C C . SER A 1 148 ? -22.169 -8.469 35.565 1.00 47.53 148 SER A C 1
ATOM 1116 O O . SER A 1 148 ? -22.503 -9.081 36.580 1.00 47.53 148 SER A O 1
ATOM 1118 N N . GLN A 1 149 ? -21.644 -9.121 34.520 1.00 50.47 149 GLN A N 1
ATOM 1119 C CA . GLN A 1 149 ? -21.483 -10.585 34.488 1.00 50.47 149 GLN A CA 1
ATOM 1120 C C . GLN A 1 149 ? -20.388 -11.073 35.449 1.00 50.47 149 GLN A C 1
ATOM 1122 O O . GLN A 1 149 ? -20.591 -12.043 36.176 1.00 50.47 149 GLN A O 1
ATOM 1127 N N . LYS A 1 150 ? -19.255 -10.361 35.551 1.00 41.09 150 LYS A N 1
ATOM 1128 C CA . LYS A 1 150 ? -18.182 -10.740 36.488 1.00 41.09 150 LYS A CA 1
ATOM 1129 C C . LYS A 1 150 ? -18.558 -10.491 37.955 1.00 41.09 150 LYS A C 1
ATOM 1131 O O . LYS A 1 150 ? -17.987 -11.129 38.837 1.00 41.09 150 LYS A O 1
ATOM 1136 N N . LYS A 1 151 ? -19.508 -9.586 38.227 1.00 39.66 151 LYS A N 1
ATOM 1137 C CA . LYS A 1 151 ? -20.050 -9.353 39.575 1.00 39.66 151 LYS A CA 1
ATOM 1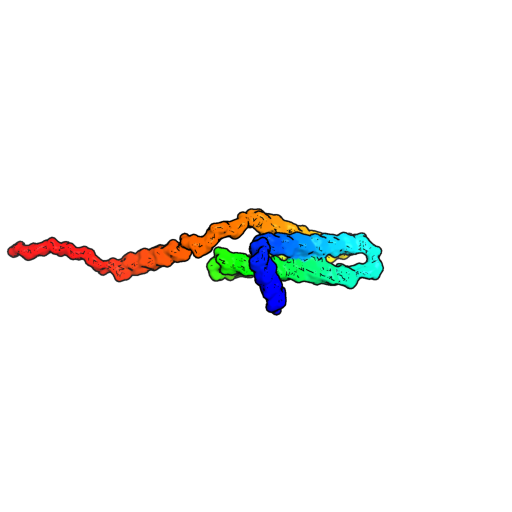138 C C . LYS A 1 151 ? -21.117 -10.389 39.955 1.00 39.66 151 LYS A C 1
ATOM 1140 O O . LYS A 1 151 ? -21.102 -10.833 41.095 1.00 39.66 151 LYS A O 1
ATOM 1145 N N . SER A 1 152 ? -21.951 -10.847 39.014 1.00 40.09 152 SER A N 1
ATOM 1146 C CA . SER A 1 152 ? -22.902 -11.952 39.251 1.00 40.09 152 SER A CA 1
ATOM 1147 C C . SER A 1 152 ? -22.207 -13.305 39.467 1.00 40.09 152 SER A C 1
ATOM 1149 O O . SER A 1 152 ? -22.557 -14.022 40.400 1.00 40.09 152 SER A O 1
ATOM 1151 N N . ASP A 1 153 ? -21.166 -13.620 38.688 1.00 40.50 153 ASP A N 1
ATOM 1152 C CA . ASP A 1 153 ? -20.463 -14.916 38.760 1.00 40.50 153 ASP A CA 1
ATOM 1153 C C . ASP A 1 153 ? -19.536 -15.051 39.988 1.00 40.50 153 ASP A C 1
ATOM 1155 O O . ASP A 1 153 ? -19.368 -16.131 40.546 1.00 40.50 153 ASP A O 1
ATOM 1159 N N . LYS A 1 154 ? -18.980 -13.942 40.502 1.00 37.41 154 LYS A N 1
ATOM 1160 C CA . LYS A 1 154 ? -18.224 -13.973 41.771 1.00 37.41 154 LYS A CA 1
ATOM 1161 C C . LYS A 1 154 ? -19.109 -13.968 43.016 1.00 37.41 154 LYS A C 1
ATOM 1163 O O . LYS A 1 154 ? -18.662 -14.417 44.071 1.00 37.41 154 LYS A O 1
ATOM 1168 N N . GLN A 1 155 ? -20.334 -13.454 42.932 1.00 38.19 155 GLN A N 1
ATOM 1169 C CA . GLN A 1 155 ? -21.226 -13.349 44.089 1.00 38.19 155 GLN A CA 1
ATOM 1170 C C . GLN A 1 155 ? -22.024 -14.642 44.330 1.00 38.19 155 GLN A C 1
ATOM 1172 O O . GLN A 1 155 ? -22.343 -14.932 45.479 1.00 38.19 155 GLN A O 1
ATOM 1177 N N . SER A 1 156 ? -22.236 -15.470 43.298 1.00 41.06 156 SER A N 1
ATOM 1178 C CA . SER A 1 156 ? -22.824 -16.815 43.418 1.00 41.06 156 SER A CA 1
ATOM 1179 C C . SER A 1 156 ? -21.883 -17.857 44.037 1.00 41.06 156 SER A C 1
ATOM 1181 O O . SER A 1 156 ? -22.358 -18.819 44.631 1.00 41.06 156 SER A O 1
ATOM 1183 N N . ILE A 1 157 ? -20.559 -17.668 43.957 1.00 43.88 157 ILE A N 1
ATOM 1184 C CA . ILE A 1 157 ? -19.577 -18.617 44.520 1.00 43.88 157 ILE A CA 1
ATOM 1185 C C . ILE A 1 157 ? -19.141 -18.237 45.951 1.00 43.88 157 ILE A C 1
ATOM 1187 O O . ILE A 1 157 ? -18.628 -19.080 46.683 1.00 43.88 157 ILE A O 1
ATOM 1191 N N . THR A 1 158 ? -19.390 -16.999 46.400 1.00 41.91 158 THR A N 1
ATOM 1192 C CA . THR A 1 158 ? -18.870 -16.495 47.693 1.00 41.91 158 THR A CA 1
ATOM 1193 C C . THR A 1 158 ? -19.923 -16.389 48.814 1.00 41.91 158 THR A C 1
ATOM 1195 O O . THR A 1 158 ? -19.585 -15.924 49.895 1.00 41.91 158 THR A O 1
ATOM 1198 N N . ASN A 1 159 ? -21.175 -16.828 48.618 1.00 43.78 159 ASN A N 1
ATOM 1199 C CA . ASN A 1 159 ? -22.187 -16.870 49.692 1.00 43.78 159 ASN A CA 1
ATOM 1200 C C . ASN A 1 159 ? -23.066 -18.141 49.650 1.00 43.78 159 ASN A C 1
ATOM 1202 O O . ASN A 1 159 ? -24.183 -18.095 49.135 1.00 43.78 159 ASN A O 1
ATOM 1206 N N . PRO A 1 160 ? -22.629 -19.268 50.239 1.00 34.34 160 PRO A N 1
ATOM 1207 C CA . PRO A 1 160 ? -23.533 -20.284 50.754 1.00 34.34 160 PRO A CA 1
ATOM 1208 C C . PRO A 1 160 ? -23.818 -19.994 52.235 1.00 34.34 160 PRO A C 1
ATOM 1210 O O . PRO A 1 160 ? -23.050 -20.320 53.135 1.00 34.34 160 PRO A O 1
ATOM 1213 N N . GLY A 1 161 ? -24.936 -19.330 52.465 1.00 39.66 161 GLY A N 1
ATOM 1214 C CA . GLY A 1 161 ? -25.538 -19.028 53.760 1.00 39.66 161 GLY A CA 1
ATOM 1215 C C . GLY A 1 161 ? -26.587 -17.979 53.434 1.00 39.66 161 GLY A C 1
ATOM 1216 O O . GLY A 1 161 ? -26.233 -16.939 52.896 1.00 39.66 161 GLY A O 1
ATOM 1217 N N . TYR A 1 162 ? -27.889 -18.214 53.560 1.00 30.56 162 TYR A N 1
ATOM 1218 C CA . TYR A 1 162 ? -28.592 -18.689 54.741 1.00 30.56 162 TYR A CA 1
ATOM 1219 C C . TYR A 1 162 ? -29.933 -19.310 54.315 1.00 30.56 162 TYR A C 1
ATOM 1221 O O . TYR A 1 162 ? -30.738 -18.610 53.708 1.00 30.56 162 TYR A O 1
ATOM 1229 N N . GLU A 1 163 ? -30.211 -20.556 54.697 1.00 35.03 163 GLU A N 1
ATOM 1230 C CA . GLU A 1 163 ? -31.590 -21.036 54.848 1.00 35.03 163 GLU A CA 1
ATOM 1231 C C . GLU A 1 163 ? -31.803 -21.219 56.355 1.00 35.03 163 GLU A C 1
ATOM 1233 O O . GLU A 1 163 ? -31.231 -22.110 56.984 1.00 35.03 163 GLU A O 1
ATOM 1238 N N . LYS A 1 164 ? -32.511 -20.267 56.971 1.00 35.16 164 LYS A N 1
ATOM 1239 C CA . LYS A 1 164 ? -33.003 -20.394 58.342 1.00 35.16 164 LYS A CA 1
ATOM 1240 C C . LYS A 1 164 ? -34.325 -21.151 58.269 1.00 35.16 164 LYS A C 1
ATOM 1242 O O . LYS A 1 164 ? -35.350 -20.535 57.997 1.00 35.16 164 LYS A O 1
ATOM 1247 N N . GLU A 1 165 ? -34.297 -22.455 58.511 1.00 40.38 165 GLU A N 1
ATOM 1248 C CA . GLU A 1 165 ? -35.504 -23.197 58.873 1.00 40.38 165 GLU A CA 1
ATOM 1249 C C . GLU A 1 165 ? -35.677 -23.131 60.393 1.00 40.38 165 GLU A C 1
ATOM 1251 O O . GLU A 1 165 ? -34.940 -23.736 61.170 1.00 40.38 165 GLU A O 1
ATOM 1256 N N . ASP A 1 166 ? -36.633 -22.298 60.792 1.00 39.19 166 ASP A N 1
ATOM 1257 C CA . ASP A 1 166 ? -37.161 -22.162 62.141 1.00 39.19 166 ASP A CA 1
ATOM 1258 C C . ASP A 1 166 ? -38.197 -23.284 62.344 1.00 39.19 166 ASP A C 1
ATOM 1260 O O . ASP A 1 166 ? -39.290 -23.236 61.777 1.00 39.19 166 ASP A O 1
ATOM 1264 N N . TYR A 1 167 ? -37.848 -24.324 63.104 1.00 39.88 167 TYR A N 1
ATOM 1265 C CA . TYR A 1 167 ? -38.829 -25.225 63.712 1.00 39.88 167 TYR A CA 1
ATOM 1266 C C . TYR A 1 167 ? -38.570 -25.261 65.214 1.00 39.88 167 TYR A C 1
ATOM 1268 O O . TYR A 1 167 ? -37.554 -25.772 65.688 1.00 39.88 167 TYR A O 1
ATOM 1276 N N . GLY A 1 168 ? -39.487 -24.632 65.946 1.00 37.03 168 GLY A N 1
ATOM 1277 C CA . GLY A 1 168 ? -39.444 -24.491 67.389 1.00 37.03 168 GLY A CA 1
ATOM 1278 C C . GLY A 1 168 ? -39.463 -25.822 68.143 1.00 37.03 168 GLY A C 1
ATOM 1279 O O . GLY A 1 168 ? -40.077 -26.804 67.734 1.00 37.03 168 GLY A O 1
ATOM 1280 N N . THR A 1 169 ? -38.805 -25.789 69.297 1.00 44.69 169 THR A N 1
ATOM 1281 C CA . THR A 1 169 ? -39.019 -26.645 70.471 1.00 44.69 169 THR A CA 1
ATOM 1282 C C . THR A 1 169 ? -40.495 -26.828 70.793 1.00 44.69 169 THR A C 1
ATOM 1284 O O . THR A 1 169 ? -41.118 -25.803 71.056 1.00 44.69 169 THR A O 1
ATOM 1287 N N . ILE A 1 170 ? -40.974 -28.077 70.898 1.00 44.38 170 ILE A N 1
ATOM 1288 C CA . ILE A 1 170 ? -41.953 -28.572 71.891 1.00 44.38 170 ILE A CA 1
ATOM 1289 C C . ILE A 1 170 ? -41.715 -30.098 72.071 1.00 44.38 170 ILE A C 1
ATOM 1291 O O . ILE A 1 170 ? -41.880 -30.853 71.117 1.00 44.38 170 ILE A O 1
ATOM 1295 N N . ASP A 1 171 ? -41.313 -30.455 73.298 1.00 43.56 171 ASP A N 1
ATOM 1296 C CA . ASP A 1 171 ? -41.387 -31.726 74.063 1.00 43.56 171 ASP A CA 1
ATOM 1297 C C . ASP A 1 171 ? -40.641 -33.002 73.620 1.00 43.56 171 ASP A C 1
ATOM 1299 O O . ASP A 1 171 ? -41.128 -33.749 72.741 1.00 43.56 171 ASP A O 1
#

Organism: Mytilus coruscus (NCBI:txid42192)

Radius of gyration: 26.95 Å; chains: 1; bounding box: 58×49×96 Å

Secondary structure (DSSP, 8-state):
-HHHHHHHHHHHHHH-HHHHHHHHHHHHHHHHHHHHHHHHS--TTHHHHHHHHHHHHHHHHHHHHHHHHHHHHHHS-HHHHHHHHHHHHHHHHHHHHHHHHHHHHHTTSTTHHHHHHHHHHHHHHHHHHHSPPS-S--S-SSHHHHHHHHHHHHHHHS-------------

Foldseek 3Di:
DVVLLVVLVVQCVPPPLLVLLLVLLVQLLVLLVVLLVLQVPDDPPNPVSSVVSPVSSVSSVVSSVSSVLVVCPVPDDPVVSVVVVVVVVVVVVVVVVCVVVQVVVCVVPPSSNSNVVSVVSVVVSVVSVVPPGPPPDDVPDDVCVVVVVVVVVVVVVPDPDDDDDDDDDDD

Sequence (171 aa):
MDIIGIMVWYLANCLGRKWTTFMLFLIGGSMGIVVGIIQFIDLSDKDELVNGFALASKLCVSSGWSALMILTSELYPTVVRNIGYGINNAVARSGAMVAPQLVFASEKIDGLSYLSFAGMMFLSAVLVVTLPETNKTALKDTMDITISQKKSDKQSITNPGYEKEDYGTID